Protein AF-A0A4Q5YE40-F1 (afdb_monomer_lite)

Sequence (45 aa):
SQVEEIAKDKMADLNCFTVESAMKMVAGTARSMGLTVEGTAPWQN

Foldseek 3Di:
DQLLVVLVVCVVVDPDDDSLVSSQVSVVVCVVVVHDDDDDDSPPD

Radius of gyration: 9.66 Å; chains: 1; bounding box: 23×17×23 Å

Structure (mmCIF, N/CA/C/O backbone):
data_AF-A0A4Q5YE40-F1
#
_entry.id   AF-A0A4Q5YE40-F1
#
loop_
_atom_site.group_PDB
_atom_site.id
_atom_site.type_symbol
_atom_site.label_atom_id
_atom_site.label_alt_id
_atom_site.label_comp_id
_atom_site.label_asym_id
_atom_site.label_entity_id
_atom_site.label_seq_id
_atom_site.pdbx_PDB_ins_code
_atom_site.Cartn_x
_atom_site.Cartn_y
_atom_site.Cartn_z
_atom_site.occupancy
_atom_site.B_iso_or_equiv
_atom_site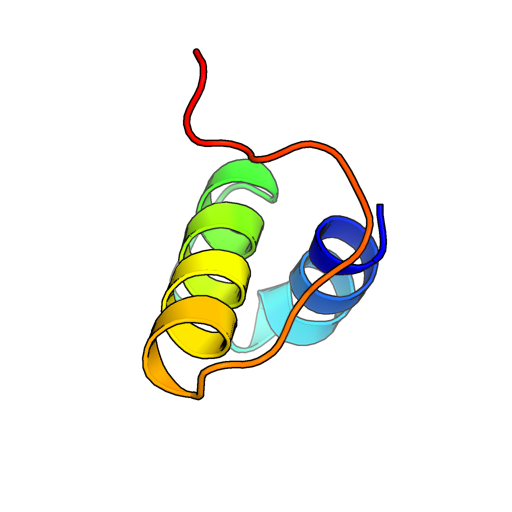.auth_seq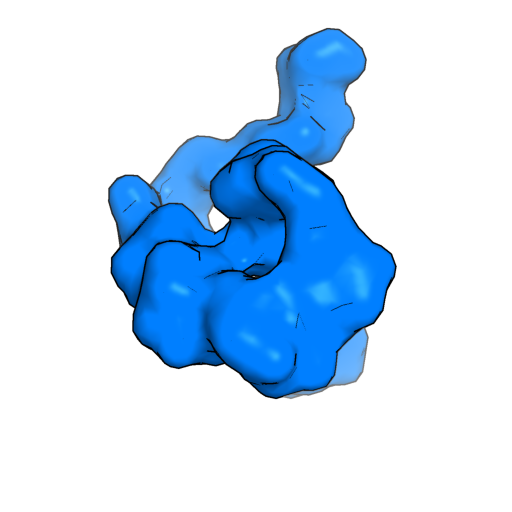_id
_atom_site.auth_comp_id
_atom_site.auth_asym_id
_atom_site.auth_atom_id
_atom_site.pdbx_PDB_model_num
ATOM 1 N N . SER A 1 1 ? 6.863 -9.249 7.586 1.00 80.12 1 SER A N 1
ATOM 2 C CA . SER A 1 1 ? 5.703 -8.624 8.277 1.00 80.12 1 SER A CA 1
ATOM 3 C C . SER A 1 1 ? 4.438 -8.912 7.481 1.00 80.12 1 SER A C 1
ATOM 5 O O . SER A 1 1 ? 4.561 -9.215 6.300 1.00 80.12 1 SER A O 1
ATOM 7 N N . GLN A 1 2 ? 3.237 -8.810 8.065 1.00 85.12 2 GLN A N 1
ATOM 8 C CA . GLN A 1 2 ? 1.990 -9.106 7.332 1.00 85.12 2 GLN A CA 1
ATOM 9 C C . GLN A 1 2 ? 1.838 -8.227 6.074 1.00 85.12 2 GLN A C 1
ATOM 11 O O . GLN A 1 2 ? 1.417 -8.686 5.018 1.00 85.12 2 GLN A O 1
ATOM 16 N N . VAL A 1 3 ? 2.271 -6.967 6.164 1.00 88.62 3 VAL A N 1
ATOM 17 C CA . VAL A 1 3 ? 2.300 -6.018 5.040 1.00 88.62 3 VAL A CA 1
ATOM 18 C C . VAL A 1 3 ? 3.190 -6.506 3.888 1.00 88.62 3 VAL A C 1
ATOM 20 O O . VAL A 1 3 ? 2.850 -6.297 2.730 1.00 88.62 3 VAL A O 1
ATOM 23 N N . GLU A 1 4 ? 4.321 -7.149 4.185 1.00 89.94 4 GLU A N 1
ATOM 24 C CA . GLU A 1 4 ? 5.282 -7.620 3.180 1.00 89.94 4 GLU A CA 1
ATOM 25 C C . GLU A 1 4 ? 4.752 -8.808 2.374 1.00 89.94 4 GLU A C 1
ATOM 27 O O . GLU A 1 4 ? 4.922 -8.840 1.158 1.00 89.94 4 GLU A O 1
ATOM 32 N N . GLU A 1 5 ? 4.093 -9.769 3.025 1.00 91.00 5 GLU A N 1
ATOM 33 C CA . GLU A 1 5 ? 3.490 -10.917 2.335 1.00 91.00 5 GLU A CA 1
ATOM 34 C C . GLU A 1 5 ? 2.370 -10.466 1.397 1.00 91.00 5 GLU A C 1
ATOM 36 O O . GLU A 1 5 ? 2.381 -10.816 0.218 1.00 91.00 5 GLU A O 1
ATOM 41 N N . ILE A 1 6 ? 1.475 -9.599 1.882 1.00 90.44 6 ILE A N 1
ATOM 42 C CA . ILE A 1 6 ? 0.399 -9.018 1.066 1.00 90.44 6 ILE A CA 1
ATOM 43 C C . ILE A 1 6 ? 0.984 -8.209 -0.099 1.00 90.44 6 ILE A C 1
ATOM 45 O O . ILE A 1 6 ? 0.472 -8.270 -1.213 1.00 90.44 6 ILE A O 1
ATOM 49 N N . ALA A 1 7 ? 2.058 -7.452 0.142 1.00 91.62 7 ALA A N 1
ATOM 50 C CA . ALA A 1 7 ? 2.733 -6.669 -0.887 1.00 91.62 7 ALA A CA 1
ATOM 51 C C . ALA A 1 7 ? 3.382 -7.544 -1.969 1.00 91.62 7 ALA A C 1
ATOM 53 O O . ALA A 1 7 ? 3.303 -7.191 -3.143 1.00 91.62 7 ALA A O 1
ATOM 54 N N . LYS A 1 8 ? 4.001 -8.674 -1.598 1.00 92.56 8 LYS A N 1
ATOM 55 C CA . LYS A 1 8 ? 4.583 -9.632 -2.553 1.00 92.56 8 LYS A CA 1
ATOM 56 C C . LYS A 1 8 ? 3.509 -10.318 -3.391 1.00 92.56 8 LYS A C 1
ATOM 58 O O . LYS A 1 8 ? 3.688 -10.437 -4.598 1.00 92.56 8 LYS A O 1
ATOM 63 N N . ASP A 1 9 ? 2.407 -10.720 -2.765 1.00 94.38 9 ASP A N 1
ATOM 64 C CA . ASP A 1 9 ? 1.295 -11.391 -3.444 1.00 94.38 9 ASP A CA 1
ATOM 65 C C . ASP A 1 9 ? 0.590 -10.448 -4.437 1.00 94.38 9 ASP A C 1
ATOM 67 O O . ASP A 1 9 ? 0.399 -10.782 -5.603 1.00 94.38 9 ASP A O 1
ATOM 71 N N . LYS A 1 10 ? 0.332 -9.198 -4.029 1.00 91.06 10 LYS A N 1
ATOM 72 C CA . LYS A 1 10 ? -0.253 -8.157 -4.895 1.00 91.06 10 LYS A CA 1
ATOM 73 C C . LYS A 1 10 ? 0.734 -7.474 -5.839 1.00 91.06 10 LYS A C 1
ATOM 75 O O . LYS A 1 10 ? 0.335 -6.567 -6.564 1.00 91.06 10 LYS A O 1
ATOM 80 N N . MET A 1 11 ? 2.011 -7.851 -5.855 1.00 90.69 11 MET A N 1
ATOM 81 C CA . MET A 1 11 ? 3.036 -7.123 -6.617 1.00 90.69 11 MET A CA 1
ATOM 82 C C . MET A 1 11 ? 2.722 -7.063 -8.121 1.00 90.69 11 MET A C 1
ATOM 84 O O . MET A 1 11 ? 3.033 -6.069 -8.767 1.00 90.69 11 MET A O 1
ATOM 88 N N . ALA A 1 12 ? 2.072 -8.097 -8.667 1.00 91.50 12 ALA A N 1
ATOM 89 C CA . ALA A 1 12 ? 1.629 -8.125 -10.062 1.00 91.50 12 ALA A CA 1
ATOM 90 C C . ALA A 1 12 ? 0.465 -7.156 -10.359 1.00 91.50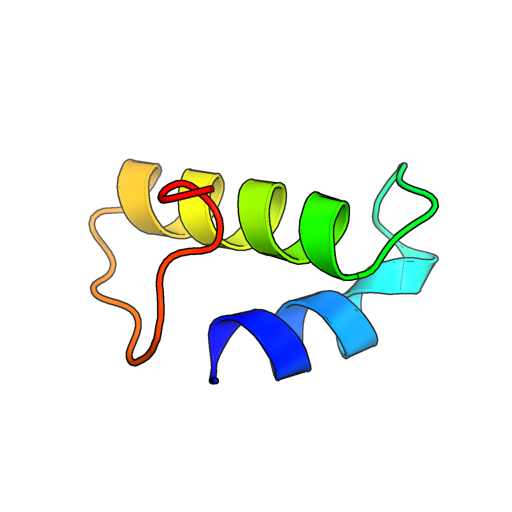 12 ALA A C 1
ATOM 92 O O . ALA A 1 12 ? 0.319 -6.713 -11.497 1.00 91.50 12 ALA A O 1
ATOM 93 N N . ASP A 1 13 ? -0.333 -6.807 -9.346 1.00 93.19 13 ASP A N 1
ATOM 94 C CA . ASP A 1 13 ? -1.487 -5.906 -9.462 1.00 93.19 13 ASP A CA 1
ATOM 95 C C . ASP A 1 13 ? -1.124 -4.442 -9.171 1.00 93.19 13 ASP A C 1
ATOM 97 O O . ASP A 1 13 ? -1.847 -3.513 -9.539 1.00 93.19 13 ASP A O 1
ATOM 101 N N . LEU A 1 14 ? -0.024 -4.218 -8.451 1.00 91.19 14 LEU A N 1
ATOM 102 C CA . LEU A 1 14 ? 0.396 -2.900 -7.999 1.00 91.19 14 LEU A CA 1
ATOM 103 C C . LEU A 1 14 ? 1.301 -2.231 -9.034 1.00 91.19 14 LEU A C 1
ATOM 105 O O . LEU A 1 14 ? 2.255 -2.815 -9.534 1.00 91.19 14 LEU A O 1
ATOM 109 N N . ASN A 1 15 ? 1.060 -0.945 -9.293 1.00 91.25 15 ASN A N 1
ATOM 110 C CA . ASN A 1 15 ? 1.912 -0.136 -10.164 1.00 91.25 15 ASN A CA 1
ATOM 111 C C . ASN A 1 15 ? 3.184 0.323 -9.431 1.00 91.25 15 ASN A C 1
ATOM 113 O O . ASN A 1 15 ? 3.361 1.507 -9.132 1.00 91.25 15 ASN A O 1
ATOM 117 N N . CYS A 1 16 ? 4.045 -0.622 -9.067 1.00 89.94 16 CYS A N 1
ATOM 118 C CA . CYS A 1 16 ? 5.311 -0.337 -8.410 1.00 89.94 16 CYS A CA 1
ATOM 119 C C . CYS A 1 16 ? 6.376 -1.371 -8.781 1.00 89.94 16 CYS A C 1
ATOM 121 O O . CYS A 1 16 ? 6.071 -2.459 -9.251 1.00 89.94 16 CYS A O 1
ATOM 123 N N . PHE A 1 17 ? 7.644 -1.015 -8.572 1.00 90.25 17 PHE A N 1
ATOM 124 C CA . PHE A 1 17 ? 8.788 -1.835 -8.993 1.00 90.25 17 PHE A CA 1
ATOM 125 C C . PHE A 1 17 ? 9.554 -2.455 -7.821 1.00 90.25 17 PHE A C 1
ATOM 127 O O . PHE A 1 17 ? 10.432 -3.288 -8.027 1.00 90.25 17 PHE A O 1
ATOM 134 N N . THR A 1 18 ? 9.239 -2.054 -6.585 1.00 91.88 18 THR A N 1
ATOM 135 C CA . THR A 1 18 ? 9.903 -2.550 -5.377 1.00 91.88 18 THR A CA 1
ATOM 136 C C . THR A 1 18 ? 8.888 -2.994 -4.337 1.00 91.88 18 THR A C 1
ATOM 138 O O . THR A 1 18 ? 7.845 -2.362 -4.160 1.00 91.88 18 THR A O 1
ATOM 141 N N . VAL A 1 19 ? 9.234 -4.049 -3.595 1.00 90.25 19 VAL A N 1
ATOM 142 C CA . VAL A 1 19 ? 8.411 -4.558 -2.488 1.00 90.25 19 VAL A CA 1
ATOM 143 C C . VAL A 1 19 ? 8.196 -3.474 -1.429 1.00 90.25 19 VAL A C 1
ATOM 145 O O . VAL A 1 19 ? 7.102 -3.348 -0.901 1.00 90.25 19 VAL A O 1
ATOM 148 N N . GLU A 1 20 ? 9.188 -2.617 -1.172 1.00 89.31 20 GLU A N 1
ATOM 149 C CA . GLU A 1 20 ? 9.047 -1.499 -0.229 1.00 89.31 20 GLU A CA 1
ATOM 150 C C . GLU A 1 20 ? 7.954 -0.502 -0.662 1.00 89.31 20 GLU A C 1
ATOM 152 O O . GLU A 1 20 ? 7.162 -0.039 0.162 1.00 89.31 20 GLU A O 1
ATOM 157 N N . SER A 1 21 ? 7.866 -0.202 -1.963 1.00 91.31 21 SER A N 1
ATOM 158 C CA . SER A 1 21 ? 6.812 0.661 -2.511 1.00 91.31 21 SER A CA 1
ATOM 159 C C . SER A 1 21 ? 5.439 0.001 -2.389 1.00 91.31 21 SER A C 1
ATOM 161 O O . SER A 1 21 ? 4.490 0.641 -1.934 1.00 91.31 21 SER A O 1
ATOM 163 N N . ALA A 1 22 ? 5.350 -1.295 -2.704 1.00 92.38 22 ALA A N 1
ATOM 164 C CA . ALA A 1 22 ? 4.131 -2.076 -2.516 1.00 92.38 22 ALA A CA 1
ATOM 165 C C . ALA A 1 22 ? 3.687 -2.088 -1.044 1.00 92.38 22 ALA A C 1
ATOM 167 O O . ALA A 1 22 ? 2.518 -1.849 -0.739 1.00 92.38 22 ALA A O 1
ATOM 168 N N . MET A 1 23 ? 4.626 -2.267 -0.110 1.00 91.00 23 MET A N 1
ATOM 169 C CA . MET A 1 23 ? 4.350 -2.242 1.326 1.00 91.00 23 MET A CA 1
ATOM 170 C C . MET A 1 23 ? 3.809 -0.882 1.789 1.00 91.00 23 MET A C 1
ATOM 172 O O . MET A 1 23 ? 2.887 -0.844 2.605 1.00 91.00 23 MET A O 1
ATOM 176 N N . LYS A 1 24 ? 4.321 0.239 1.256 1.00 89.81 24 LYS A N 1
ATOM 177 C CA . LYS A 1 24 ? 3.791 1.587 1.549 1.00 89.81 24 LYS A CA 1
ATOM 178 C C . LYS A 1 24 ? 2.347 1.747 1.071 1.00 89.81 24 LYS A C 1
ATOM 180 O O . LYS A 1 24 ? 1.530 2.306 1.802 1.00 89.81 24 LYS A O 1
ATOM 185 N N . MET A 1 25 ? 2.018 1.227 -0.113 1.00 90.75 25 MET A N 1
ATOM 186 C CA . MET A 1 25 ? 0.649 1.258 -0.644 1.00 90.75 25 MET A CA 1
ATOM 1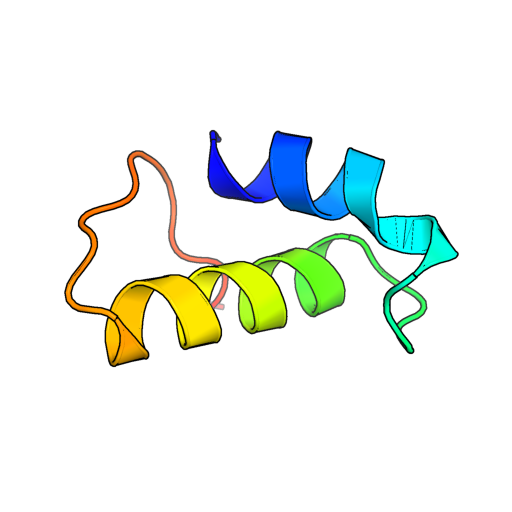87 C C . MET A 1 25 ? -0.306 0.438 0.230 1.00 90.75 25 MET A C 1
ATOM 189 O O . MET A 1 25 ? -1.330 0.958 0.671 1.00 90.75 25 MET A O 1
ATOM 193 N N . VAL A 1 26 ? 0.064 -0.806 0.552 1.00 90.31 26 VAL A N 1
ATOM 194 C CA . VAL A 1 26 ? -0.737 -1.706 1.399 1.00 90.31 26 VAL A CA 1
ATOM 195 C C . VAL A 1 26 ? -0.954 -1.109 2.793 1.00 90.31 26 VAL A C 1
ATOM 197 O O . VAL A 1 26 ? -2.083 -1.083 3.286 1.00 90.31 26 VAL A O 1
ATOM 200 N N . ALA A 1 27 ? 0.099 -0.571 3.414 1.00 89.75 27 ALA A N 1
ATOM 201 C CA . ALA A 1 27 ? -0.003 0.072 4.720 1.00 89.75 27 ALA A CA 1
ATOM 202 C C . ALA A 1 27 ? -0.872 1.341 4.694 1.00 89.75 27 ALA A C 1
ATOM 204 O O . ALA A 1 27 ? -1.653 1.574 5.618 1.00 89.75 27 ALA A O 1
ATOM 205 N N . GLY A 1 28 ? -0.771 2.145 3.630 1.00 89.44 28 GLY A N 1
ATOM 206 C CA . GLY A 1 28 ? -1.611 3.326 3.433 1.00 89.44 28 GLY A CA 1
ATOM 207 C C . GLY A 1 28 ? -3.094 2.968 3.342 1.00 89.44 28 GLY A C 1
ATOM 208 O O . GLY A 1 28 ? -3.915 3.576 4.028 1.00 89.44 28 GLY A O 1
ATOM 209 N N . THR A 1 29 ? -3.433 1.932 2.570 1.00 90.50 29 THR A N 1
ATOM 210 C CA . THR A 1 29 ? -4.809 1.429 2.467 1.00 90.50 29 THR A CA 1
ATOM 211 C C . THR A 1 29 ? -5.326 0.920 3.810 1.00 90.50 29 THR A C 1
ATOM 213 O O . THR A 1 29 ? -6.411 1.318 4.231 1.00 90.50 29 THR A O 1
ATOM 216 N N . ALA A 1 30 ? -4.545 0.097 4.516 1.00 89.88 30 ALA A N 1
ATOM 217 C CA . ALA A 1 30 ? -4.941 -0.423 5.821 1.00 89.88 30 ALA A CA 1
ATOM 218 C C . ALA A 1 30 ? -5.197 0.701 6.837 1.00 89.88 30 ALA A C 1
ATOM 220 O O . ALA A 1 30 ? -6.215 0.687 7.528 1.00 89.88 30 ALA A O 1
ATOM 221 N N . ARG A 1 31 ? -4.345 1.737 6.848 1.00 88.75 31 ARG A N 1
ATOM 222 C CA . ARG A 1 31 ? -4.534 2.933 7.678 1.00 88.75 31 ARG A CA 1
ATOM 223 C C . ARG A 1 31 ? -5.832 3.671 7.345 1.00 88.75 31 ARG A C 1
ATOM 225 O O . ARG A 1 31 ? -6.565 4.029 8.262 1.00 88.75 31 ARG A O 1
ATOM 232 N N . SER A 1 32 ? -6.130 3.899 6.064 1.00 89.94 32 SER A N 1
ATOM 233 C CA . SER A 1 32 ? -7.372 4.570 5.641 1.00 89.94 32 SER A CA 1
ATOM 234 C C . SER A 1 32 ? -8.629 3.767 5.976 1.00 89.94 32 SER A C 1
ATOM 236 O O . SER A 1 32 ? -9.681 4.356 6.204 1.00 89.94 32 SER A O 1
ATOM 238 N N . MET A 1 33 ? -8.518 2.440 6.038 1.00 91.38 33 MET A N 1
ATOM 239 C CA . MET A 1 33 ? -9.596 1.546 6.465 1.00 91.38 33 MET A CA 1
ATOM 240 C C . MET A 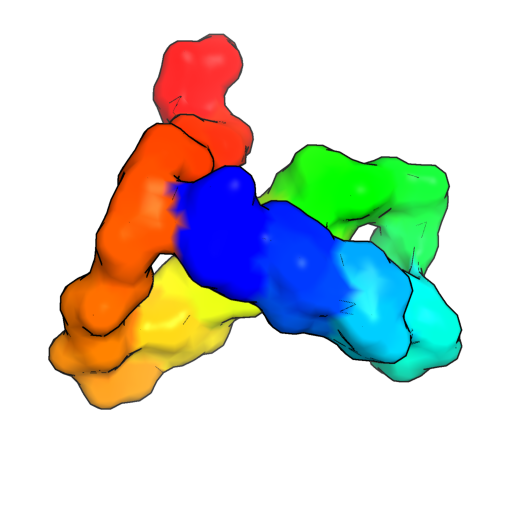1 33 ? -9.692 1.392 7.994 1.00 91.38 33 MET A C 1
ATOM 242 O O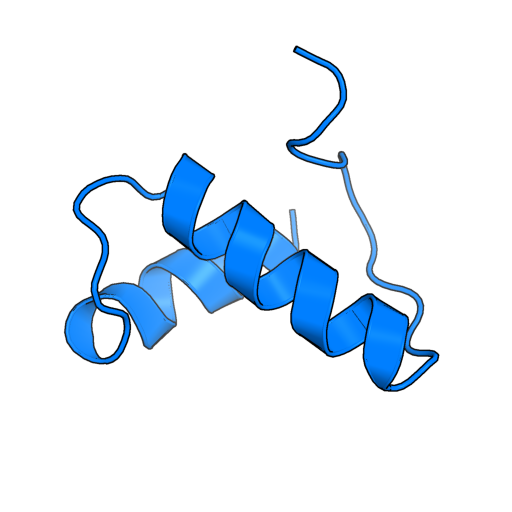 . MET A 1 33 ? -10.603 0.722 8.472 1.00 91.38 33 MET A O 1
ATOM 246 N N . GLY A 1 34 ? -8.772 1.985 8.766 1.00 88.81 34 GLY A N 1
ATOM 247 C CA . GLY A 1 34 ? -8.721 1.841 10.224 1.00 88.81 34 GLY A CA 1
ATOM 248 C C . GLY A 1 34 ? -8.275 0.453 10.699 1.00 88.81 34 GLY A C 1
ATOM 249 O O . GLY A 1 34 ? -8.556 0.078 11.834 1.00 88.81 34 GLY A O 1
ATOM 250 N N . LEU A 1 35 ? -7.603 -0.318 9.842 1.00 86.69 35 LEU A N 1
ATOM 251 C CA . LEU A 1 35 ? -7.088 -1.643 10.170 1.00 86.69 35 LEU A CA 1
ATOM 252 C C . LEU A 1 35 ? -5.709 -1.530 10.825 1.00 86.69 35 LEU A C 1
ATOM 254 O O . LEU A 1 35 ? -4.796 -0.903 10.284 1.00 86.69 35 LEU A O 1
ATOM 258 N N . THR A 1 36 ? -5.546 -2.187 11.970 1.00 80.44 36 THR A N 1
ATOM 259 C CA . THR A 1 36 ? -4.239 -2.368 12.606 1.00 80.44 36 THR A CA 1
ATOM 260 C C . THR A 1 36 ? -3.533 -3.539 11.935 1.00 80.44 36 THR A C 1
ATOM 262 O O . THR A 1 36 ? -4.066 -4.645 11.911 1.00 80.44 36 THR A O 1
ATOM 265 N N . VAL A 1 37 ? -2.345 -3.299 11.381 1.00 74.94 37 VAL A N 1
ATOM 266 C CA . VAL A 1 37 ? -1.536 -4.331 10.718 1.00 74.94 37 VAL A CA 1
ATOM 267 C C . VAL A 1 37 ? -0.293 -4.597 11.552 1.00 74.94 37 VAL A C 1
ATOM 269 O O . VAL A 1 37 ? 0.366 -3.654 11.992 1.00 74.94 37 VAL A O 1
ATOM 272 N N . GLU A 1 38 ? 0.039 -5.866 11.769 1.00 76.19 38 GLU A N 1
ATOM 273 C CA . GLU A 1 38 ? 1.206 -6.240 12.566 1.00 76.19 38 GLU A CA 1
ATOM 274 C C . GLU A 1 38 ? 2.509 -6.159 11.750 1.00 76.19 38 GLU A C 1
ATOM 276 O O . GLU A 1 38 ? 2.645 -6.724 10.654 1.00 76.19 38 GLU A O 1
ATOM 281 N N . GLY A 1 39 ? 3.507 -5.473 12.315 1.00 68.56 39 GLY A N 1
ATOM 282 C CA . GLY A 1 39 ? 4.882 -5.435 11.816 1.00 68.56 39 GLY A CA 1
ATOM 283 C C . GLY A 1 39 ? 5.437 -4.034 11.549 1.00 68.56 39 GLY A C 1
ATOM 284 O O . GLY A 1 39 ? 4.785 -3.019 11.775 1.00 68.56 39 GLY A O 1
ATOM 285 N N . THR A 1 40 ? 6.688 -3.991 11.082 1.00 65.56 40 THR A N 1
ATOM 286 C CA . THR A 1 40 ? 7.429 -2.742 10.880 1.00 65.56 40 THR A CA 1
ATOM 287 C C . THR A 1 40 ? 6.890 -1.947 9.695 1.00 65.56 40 THR A C 1
ATOM 289 O O . THR A 1 40 ? 6.870 -2.400 8.551 1.00 65.56 40 THR A O 1
ATOM 292 N N . ALA A 1 41 ? 6.489 -0.728 10.011 1.00 64.88 41 ALA A N 1
ATOM 293 C CA . ALA A 1 41 ? 6.152 0.358 9.119 1.00 64.88 41 ALA A CA 1
ATOM 294 C C . ALA A 1 41 ? 7.274 0.719 8.117 1.00 64.88 41 ALA A C 1
ATOM 296 O O . ALA A 1 41 ? 8.332 1.169 8.555 1.00 64.88 41 ALA A O 1
ATOM 297 N N . PRO A 1 42 ? 7.066 0.653 6.786 1.00 65.19 42 PRO A N 1
ATOM 298 C CA . PRO A 1 42 ? 8.086 1.043 5.800 1.00 65.19 42 PRO A CA 1
ATOM 299 C C . PRO A 1 42 ? 8.289 2.570 5.655 1.00 65.19 42 PRO A C 1
ATOM 301 O O . PRO A 1 42 ? 8.921 3.018 4.704 1.00 65.19 42 PRO A O 1
ATOM 304 N N . TRP A 1 43 ? 7.721 3.397 6.542 1.00 68.19 43 TRP A N 1
ATOM 305 C CA . TRP A 1 43 ? 7.780 4.868 6.473 1.00 68.19 43 TRP A CA 1
ATOM 306 C C . TRP A 1 43 ? 8.771 5.514 7.455 1.00 68.19 43 TRP A C 1
ATOM 308 O O . TRP A 1 43 ? 8.790 6.735 7.562 1.00 68.19 43 TRP A O 1
ATOM 318 N N . GLN A 1 44 ? 9.569 4.721 8.176 1.00 56.56 44 GLN A N 1
ATOM 319 C CA . GLN A 1 44 ? 10.583 5.205 9.127 1.00 56.56 44 GLN A CA 1
ATOM 320 C C . GLN A 1 44 ? 12.026 5.177 8.582 1.00 56.56 44 GLN A C 1
ATOM 322 O O . GLN A 1 44 ? 12.961 5.134 9.375 1.00 56.56 44 GLN A O 1
ATOM 327 N N . ASN A 1 45 ? 12.213 5.198 7.258 1.00 49.97 45 ASN A N 1
ATOM 328 C CA . ASN A 1 45 ? 13.542 5.394 6.662 1.00 49.97 45 ASN A CA 1
ATOM 329 C C . ASN A 1 45 ? 13.963 6.863 6.704 1.00 49.97 45 ASN A C 1
ATOM 331 O O . ASN A 1 45 ? 13.132 7.710 6.301 1.00 49.97 45 ASN A O 1
#

pLDDT: mean 85.01, std 10.63, range [49.97, 94.38]

Secondary structure (DSSP, 8-state):
-HHHHHHHHGGGTSS-SSHHHHHHHHHHHHHHTT----S--TT--